Protein AF-A0A6P4ZSG0-F1 (afdb_monomer_lite)

Foldseek 3Di:
DFLVVLQVVQVVVVFFFAFQFADDDPLDDVQRDDPRGDHDDDPDPDGGPLVVVCCQQPPPDPDSLCRPVQALEFGRTPPDPPDRFTWGRHNVVNDGGDGCPPHPPHHHHTHHPQAAPQPWDWDDDRVDIATDEDPQFDDRRSPDGND

Structure (mmCIF, N/CA/C/O backbone):
data_AF-A0A6P4ZSG0-F1
#
_entry.id   AF-A0A6P4ZSG0-F1
#
loop_
_atom_site.group_PDB
_atom_site.id
_atom_site.type_symbol
_atom_site.label_atom_id
_atom_site.label_alt_id
_atom_site.label_comp_id
_atom_site.label_asym_id
_atom_site.label_entity_id
_atom_site.label_seq_id
_atom_site.pdbx_PDB_ins_code
_atom_site.Cartn_x
_atom_site.Cartn_y
_atom_site.Cartn_z
_atom_site.occupancy
_atom_site.B_iso_or_equiv
_atom_site.auth_seq_id
_atom_site.auth_comp_id
_atom_site.auth_asym_id
_atom_site.auth_atom_id
_atom_site.pdbx_PDB_model_num
ATOM 1 N N . MET A 1 1 ? 1.092 -3.657 -14.440 1.00 85.44 1 MET A N 1
ATOM 2 C CA . MET A 1 1 ? 0.471 -2.733 -13.475 1.00 85.44 1 MET A CA 1
ATOM 3 C C . MET A 1 1 ? 0.922 -1.291 -13.695 1.00 85.44 1 MET A C 1
ATOM 5 O O . MET A 1 1 ? 2.118 -1.019 -13.693 1.00 85.44 1 MET A O 1
ATOM 9 N N . THR A 1 2 ? -0.027 -0.379 -13.904 1.00 88.81 2 THR A N 1
ATOM 10 C CA . THR A 1 2 ? 0.215 1.073 -13.999 1.00 88.81 2 THR A CA 1
ATOM 11 C C . THR A 1 2 ? -0.392 1.793 -12.790 1.00 88.81 2 THR A C 1
ATOM 13 O O . THR A 1 2 ? -1.230 1.192 -12.113 1.00 88.81 2 THR A O 1
ATOM 16 N N . ASN A 1 3 ? -0.015 3.043 -12.494 1.00 87.25 3 ASN A N 1
ATOM 17 C CA . ASN A 1 3 ? -0.641 3.791 -11.391 1.00 87.25 3 ASN A CA 1
ATOM 18 C C . ASN A 1 3 ? -2.146 3.939 -11.621 1.00 87.25 3 ASN A C 1
ATOM 20 O O . ASN A 1 3 ? -2.934 3.737 -10.696 1.00 87.25 3 ASN A O 1
ATOM 24 N N . SER A 1 4 ? -2.547 4.192 -12.870 1.00 89.44 4 SER A N 1
ATOM 25 C CA . SER A 1 4 ? -3.959 4.211 -13.263 1.00 89.44 4 SER A CA 1
ATOM 26 C C . SER A 1 4 ? -4.672 2.894 -12.930 1.00 89.44 4 SER A C 1
ATOM 28 O O . SER A 1 4 ? -5.782 2.914 -12.401 1.00 89.44 4 SER A O 1
ATOM 30 N N . ASN A 1 5 ? -4.022 1.748 -13.165 1.00 90.25 5 ASN A N 1
ATOM 31 C CA . ASN A 1 5 ? -4.602 0.442 -12.846 1.00 90.25 5 ASN A CA 1
ATOM 32 C C . ASN A 1 5 ? -4.682 0.181 -11.336 1.00 90.25 5 ASN A C 1
ATOM 34 O O . ASN A 1 5 ? -5.692 -0.359 -10.889 1.00 90.25 5 ASN A O 1
ATOM 38 N N . VAL A 1 6 ? -3.666 0.564 -10.547 1.00 91.19 6 VAL A N 1
ATOM 39 C CA . VAL A 1 6 ? -3.718 0.444 -9.075 1.00 91.19 6 VAL A CA 1
ATOM 40 C C . VAL A 1 6 ? -4.887 1.258 -8.534 1.00 91.19 6 VAL A C 1
ATOM 42 O O . VAL A 1 6 ? -5.748 0.718 -7.841 1.00 91.19 6 VAL A O 1
ATOM 45 N N . ARG A 1 7 ? -4.969 2.533 -8.931 1.00 90.12 7 ARG A N 1
ATOM 46 C CA . ARG A 1 7 ? -6.037 3.443 -8.513 1.00 90.12 7 ARG A CA 1
ATOM 47 C C . ARG A 1 7 ? -7.419 2.894 -8.863 1.00 90.12 7 ARG A C 1
ATOM 49 O O . ARG A 1 7 ? -8.251 2.743 -7.974 1.00 90.12 7 ARG A O 1
ATOM 56 N N . ALA A 1 8 ? -7.639 2.540 -10.129 1.00 91.31 8 ALA A N 1
ATOM 57 C CA . ALA A 1 8 ? -8.926 2.026 -10.587 1.00 91.31 8 ALA A CA 1
ATOM 58 C C . ALA A 1 8 ? -9.326 0.724 -9.873 1.00 91.31 8 ALA A C 1
ATOM 60 O O . ALA A 1 8 ? -10.507 0.505 -9.609 1.00 91.31 8 ALA A O 1
ATOM 61 N N . THR A 1 9 ? -8.355 -0.134 -9.544 1.00 92.62 9 THR A N 1
ATOM 62 C CA . THR A 1 9 ? -8.610 -1.384 -8.815 1.00 92.62 9 THR A CA 1
ATOM 63 C C . THR A 1 9 ? -9.090 -1.102 -7.394 1.00 92.62 9 THR A C 1
ATOM 65 O O . THR A 1 9 ? -10.127 -1.629 -6.996 1.00 92.62 9 THR A O 1
ATOM 68 N N . CYS A 1 10 ? -8.389 -0.242 -6.652 1.00 92.69 10 CYS A N 1
ATOM 69 C CA . CYS A 1 10 ? -8.755 0.074 -5.273 1.00 92.69 10 CYS A CA 1
ATOM 70 C C . CYS A 1 10 ? -10.079 0.842 -5.187 1.00 92.69 10 CYS A C 1
ATOM 72 O O . CYS A 1 10 ? -10.964 0.455 -4.426 1.00 92.69 10 CYS A O 1
ATOM 74 N N . GLU A 1 11 ? -10.270 1.860 -6.032 1.00 90.56 11 GLU A N 1
ATOM 75 C CA . GLU A 1 11 ? -11.501 2.659 -6.046 1.00 90.56 11 GLU A CA 1
ATOM 76 C C . GLU A 1 11 ? -12.731 1.805 -6.391 1.00 90.56 11 GLU A C 1
ATOM 78 O O . GLU A 1 11 ? -13.791 1.969 -5.787 1.00 90.56 11 GLU A O 1
ATOM 83 N N . LYS A 1 12 ? -12.595 0.833 -7.305 1.00 91.25 12 LYS A N 1
ATOM 84 C CA . LYS A 1 12 ? -13.678 -0.106 -7.644 1.00 91.25 12 LYS A CA 1
ATOM 85 C C . LYS A 1 12 ? -14.104 -0.977 -6.457 1.00 91.25 12 LYS A C 1
ATOM 87 O O . LYS A 1 12 ? -15.255 -1.405 -6.407 1.00 91.25 12 LYS A O 1
ATOM 92 N N . LEU A 1 13 ? -13.198 -1.232 -5.515 1.00 88.75 13 LEU A N 1
ATOM 93 C CA . LEU A 1 13 ? -13.475 -1.955 -4.271 1.00 88.75 13 LEU A CA 1
ATOM 94 C C . LEU A 1 13 ? -13.975 -1.031 -3.147 1.00 88.75 13 LEU A C 1
ATOM 96 O O . LEU A 1 13 ? -14.203 -1.498 -2.035 1.00 88.75 13 LEU A O 1
ATOM 100 N N . GLY A 1 14 ? -14.139 0.272 -3.408 1.00 87.25 14 GLY A N 1
ATOM 101 C CA . GLY A 1 14 ? -14.449 1.262 -2.375 1.00 87.25 14 GLY A CA 1
ATOM 102 C C . GLY A 1 14 ? -13.297 1.481 -1.390 1.00 87.25 14 GLY A C 1
ATOM 103 O O . GLY A 1 14 ? -13.523 1.928 -0.268 1.00 87.25 14 GLY A O 1
ATOM 104 N N . MET A 1 15 ? -12.073 1.135 -1.791 1.00 90.00 15 MET A N 1
ATOM 105 C CA . MET A 1 15 ? -10.853 1.272 -1.002 1.00 90.00 15 MET A CA 1
ATOM 106 C C . MET A 1 15 ? -10.027 2.459 -1.504 1.00 90.00 15 MET A C 1
ATOM 108 O O . MET A 1 15 ? -10.101 2.846 -2.671 1.00 90.00 15 MET A O 1
ATOM 112 N N . GLY A 1 16 ? -9.206 3.024 -0.624 1.00 89.56 16 GLY A N 1
ATOM 113 C CA . GLY A 1 16 ? -8.160 3.958 -1.021 1.00 89.56 16 GLY A CA 1
ATOM 114 C C . GLY A 1 16 ? -6.903 3.218 -1.477 1.00 89.56 16 GLY A C 1
ATOM 115 O O . GLY A 1 16 ? -6.823 1.991 -1.443 1.00 89.56 16 GLY A O 1
ATOM 116 N N . TYR A 1 17 ? -5.889 3.970 -1.881 1.00 88.81 17 TYR A N 1
ATOM 117 C CA . TYR A 1 17 ? -4.544 3.455 -2.132 1.00 88.81 17 TYR A CA 1
ATOM 118 C C . TYR A 1 17 ? -3.599 4.060 -1.091 1.00 88.81 17 TYR A C 1
ATOM 120 O O . TYR A 1 17 ? -3.672 5.269 -0.857 1.00 88.81 17 TYR A O 1
ATOM 128 N N . PRO A 1 18 ? -2.741 3.265 -0.432 1.00 88.81 18 PRO A N 1
ATOM 129 C CA . PRO A 1 18 ? -1.844 3.797 0.577 1.00 88.81 18 PRO A CA 1
ATOM 130 C C . PRO A 1 18 ? -0.772 4.672 -0.065 1.00 88.81 18 PRO A C 1
ATOM 132 O O . PRO A 1 18 ? -0.405 4.506 -1.231 1.00 88.81 18 PRO A O 1
ATOM 135 N N . CYS A 1 19 ? -0.248 5.603 0.718 1.00 86.25 19 CYS A N 1
ATOM 136 C CA . CYS A 1 19 ? 0.931 6.368 0.339 1.00 86.25 19 CYS A CA 1
ATOM 137 C C . CYS A 1 19 ? 2.165 5.458 0.223 1.00 86.25 19 CYS A C 1
ATOM 139 O O . CYS A 1 19 ? 2.182 4.386 0.818 1.00 86.25 19 CYS A O 1
ATOM 141 N N . LEU A 1 20 ? 3.219 5.864 -0.505 1.00 84.81 20 LEU A N 1
ATOM 142 C CA . LEU A 1 20 ? 4.519 5.162 -0.444 1.00 84.81 20 LEU A CA 1
ATOM 143 C C . LEU A 1 20 ? 5.160 5.309 0.938 1.00 84.81 20 LEU A C 1
ATOM 145 O O . LEU A 1 20 ? 5.815 4.387 1.426 1.00 84.81 20 LEU A O 1
ATOM 149 N N . HIS A 1 21 ? 4.998 6.495 1.517 1.00 84.69 21 HIS A N 1
ATOM 150 C CA . HIS A 1 21 ? 5.525 6.848 2.820 1.00 84.69 21 HIS A CA 1
ATOM 151 C C . HIS A 1 21 ? 4.387 7.062 3.804 1.00 84.69 21 HIS A C 1
ATOM 153 O O . HIS A 1 21 ? 3.331 7.575 3.430 1.00 84.69 21 HIS A O 1
ATOM 159 N N . ARG A 1 22 ? 4.626 6.711 5.065 1.00 80.31 22 ARG A N 1
ATOM 160 C CA . ARG A 1 22 ? 3.723 7.068 6.162 1.00 80.31 22 ARG A CA 1
ATOM 161 C C . ARG A 1 22 ? 3.549 8.586 6.279 1.00 80.31 22 ARG A C 1
ATOM 163 O O . ARG A 1 22 ? 4.462 9.346 5.949 1.00 80.31 22 ARG A O 1
ATOM 170 N N . GLY A 1 23 ? 2.392 9.009 6.782 1.00 69.62 23 GLY A N 1
ATOM 171 C CA . GLY A 1 23 ? 2.143 10.412 7.115 1.00 69.62 23 GLY A CA 1
ATOM 172 C C . GLY A 1 23 ? 2.820 10.798 8.433 1.00 69.62 23 GLY A C 1
ATOM 173 O O . GLY A 1 23 ? 2.909 9.978 9.348 1.00 69.62 23 GLY A O 1
ATOM 174 N N . GLY A 1 24 ? 3.290 12.045 8.533 1.00 69.06 24 GLY A N 1
ATOM 175 C CA . GLY A 1 24 ? 3.795 12.640 9.780 1.00 69.06 24 GLY A CA 1
ATOM 176 C C . GLY A 1 24 ? 5.267 12.372 10.166 1.00 69.06 24 GLY A C 1
ATOM 177 O O . GLY A 1 24 ? 6.082 11.851 9.404 1.00 69.06 24 GLY A O 1
ATOM 178 N N . ASP A 1 25 ? 5.594 12.851 11.372 1.00 60.78 25 ASP A N 1
ATOM 179 C CA . ASP A 1 25 ? 6.659 12.497 12.337 1.00 60.78 25 ASP A CA 1
ATOM 180 C C . ASP A 1 25 ? 8.098 12.235 11.838 1.00 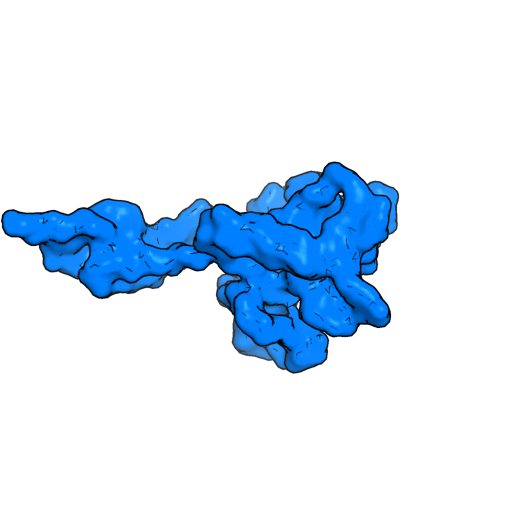60.78 25 ASP A C 1
ATOM 182 O O . ASP A 1 25 ? 8.878 11.561 12.506 1.00 60.78 25 ASP A O 1
ATOM 186 N N . GLY A 1 26 ? 8.500 12.800 10.695 1.00 63.44 26 GLY A N 1
ATOM 187 C CA . GLY A 1 26 ? 9.896 12.774 10.221 1.00 63.44 26 GLY A CA 1
ATOM 188 C C . GLY A 1 26 ? 10.178 11.842 9.039 1.00 63.44 26 GLY A C 1
ATOM 189 O O . GLY A 1 26 ? 11.297 11.833 8.532 1.00 63.44 26 GLY A O 1
ATOM 190 N N . CYS A 1 27 ? 9.163 11.129 8.546 1.00 74.81 27 CYS A N 1
ATOM 191 C CA . CYS A 1 27 ? 9.225 10.354 7.300 1.00 74.81 27 CYS A CA 1
ATOM 192 C C . CYS A 1 27 ? 8.673 11.113 6.082 1.00 74.81 27 CYS A C 1
ATOM 194 O O . CYS A 1 27 ? 8.858 10.674 4.944 1.00 74.81 27 CYS A O 1
ATOM 196 N N . SER A 1 28 ? 8.014 12.254 6.317 1.00 63.81 28 SER A N 1
ATOM 197 C CA . SER A 1 28 ? 7.421 13.125 5.301 1.00 63.81 28 SER A CA 1
ATOM 198 C C . SER A 1 28 ? 8.475 13.763 4.388 1.00 63.81 28 SER A C 1
ATOM 200 O O . SER A 1 28 ? 8.815 14.938 4.522 1.00 63.81 28 SER A O 1
ATOM 202 N N . ASN A 1 29 ? 8.988 13.006 3.422 1.00 65.06 29 ASN A N 1
ATOM 203 C CA . ASN A 1 29 ? 9.676 13.572 2.272 1.00 65.06 29 ASN A CA 1
ATOM 204 C C . ASN A 1 29 ? 8.628 13.971 1.222 1.00 65.06 29 ASN A C 1
ATOM 206 O O . ASN A 1 29 ? 7.985 13.112 0.616 1.00 65.06 29 ASN A O 1
ATOM 210 N N . SER A 1 30 ? 8.470 15.276 0.988 1.00 61.00 30 SER A N 1
ATOM 211 C CA . SER A 1 30 ? 7.488 15.823 0.042 1.00 61.00 30 SER A CA 1
ATOM 212 C C . SER A 1 30 ? 7.658 15.311 -1.393 1.00 61.00 30 SER A C 1
ATOM 214 O O . SER A 1 30 ? 6.683 15.291 -2.136 1.00 61.00 30 SER A O 1
ATOM 216 N N . TYR A 1 31 ? 8.852 14.841 -1.777 1.00 64.00 31 TYR A N 1
ATOM 217 C CA . TYR A 1 31 ? 9.096 14.237 -3.093 1.00 64.00 31 TYR A CA 1
ATOM 218 C C . TYR A 1 31 ? 8.376 12.900 -3.303 1.00 64.00 31 TYR A C 1
ATOM 220 O O . TYR A 1 31 ? 8.107 12.526 -4.443 1.00 64.00 31 TYR A O 1
ATOM 228 N N . PHE A 1 32 ? 8.081 12.178 -2.222 1.00 66.00 32 PHE A N 1
ATOM 229 C CA . PHE A 1 32 ? 7.406 10.879 -2.266 1.00 66.00 32 PHE A CA 1
ATOM 230 C C . PHE A 1 32 ? 5.981 10.938 -1.708 1.00 66.00 32 PHE A C 1
ATOM 232 O O . PHE A 1 32 ? 5.283 9.920 -1.671 1.00 66.00 32 PHE A O 1
ATOM 239 N N . HIS A 1 33 ? 5.542 12.129 -1.290 1.00 71.38 33 HIS A N 1
ATOM 240 C CA . HIS A 1 33 ? 4.156 12.377 -0.931 1.00 71.38 33 HIS A CA 1
ATOM 241 C C . HIS A 1 33 ? 3.310 12.398 -2.199 1.00 71.38 33 HIS A C 1
ATOM 243 O O . HIS A 1 33 ? 3.585 13.128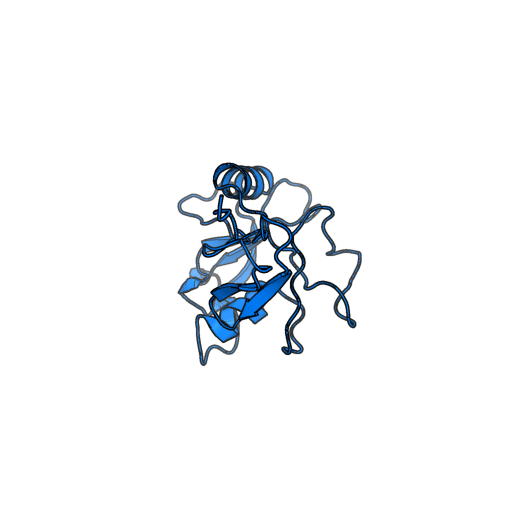 -3.150 1.00 71.38 33 HIS A O 1
ATOM 249 N N . THR A 1 34 ? 2.285 11.557 -2.219 1.00 70.62 34 THR A N 1
ATOM 250 C CA . THR A 1 34 ? 1.306 11.529 -3.295 1.00 70.62 34 THR A CA 1
ATOM 251 C C . THR A 1 34 ? 0.019 12.174 -2.785 1.00 70.62 34 THR A C 1
ATOM 253 O O . THR A 1 34 ? -0.594 11.653 -1.861 1.00 70.62 34 THR A O 1
ATOM 256 N N . PRO A 1 35 ? -0.470 13.264 -3.384 1.00 73.69 35 PRO A N 1
ATOM 257 C CA . PRO A 1 35 ? -1.774 13.801 -3.022 1.00 73.69 35 PRO A CA 1
ATOM 258 C C . PRO A 1 35 ? -2.900 12.765 -3.197 1.00 73.69 35 PRO A C 1
ATOM 260 O O . PRO A 1 35 ? -3.000 12.096 -4.227 1.00 73.69 35 PRO A O 1
ATOM 263 N N . GLY A 1 36 ? -3.769 12.649 -2.191 1.00 78.31 36 GLY A N 1
ATOM 264 C CA . GLY A 1 36 ? -4.952 11.782 -2.236 1.00 78.31 36 GLY A CA 1
ATOM 265 C C . GLY A 1 36 ? -4.705 10.303 -1.924 1.00 78.31 36 GLY A C 1
ATOM 266 O O . GLY A 1 36 ? -5.631 9.510 -2.065 1.00 78.31 36 GLY A O 1
ATOM 267 N N . CYS A 1 37 ? -3.496 9.919 -1.506 1.00 84.56 37 CYS A N 1
ATOM 268 C CA . CYS A 1 37 ? -3.267 8.597 -0.926 1.00 84.56 37 CYS A CA 1
ATOM 269 C C . CYS A 1 37 ? -3.707 8.536 0.545 1.00 84.56 37 CYS A C 1
ATOM 271 O O . CYS A 1 37 ? -3.832 9.556 1.222 1.00 84.56 37 CYS A O 1
ATOM 273 N N . VAL A 1 38 ? -3.947 7.320 1.031 1.00 86.25 38 VAL A N 1
ATOM 274 C CA . VAL A 1 38 ? -4.271 7.043 2.432 1.00 86.25 38 VAL A CA 1
ATOM 275 C C . VAL A 1 38 ? -2.974 6.991 3.228 1.00 86.25 38 VAL A C 1
ATOM 277 O O . VAL A 1 38 ? -2.146 6.093 3.043 1.00 86.25 38 VAL A O 1
ATOM 280 N N . GLU A 1 39 ? -2.790 7.979 4.095 1.00 81.12 39 GLU A N 1
ATOM 281 C CA . GLU A 1 39 ? -1.700 7.998 5.062 1.00 81.12 39 GLU A CA 1
ATOM 282 C C . GLU A 1 39 ? -1.989 7.008 6.193 1.00 81.12 39 GLU A C 1
ATOM 284 O O . GLU A 1 39 ? -3.138 6.775 6.567 1.00 81.12 39 GLU A O 1
ATOM 289 N N . PHE A 1 40 ? -0.931 6.430 6.746 1.00 77.69 40 PHE A N 1
ATOM 290 C CA . PHE A 1 40 ? -1.001 5.542 7.899 1.00 77.69 40 PHE A CA 1
ATOM 291 C C . PHE A 1 40 ? -0.006 6.014 8.953 1.00 77.69 40 PHE A C 1
ATOM 293 O O . PHE A 1 40 ? 1.010 6.641 8.633 1.00 77.69 40 PHE A O 1
ATOM 300 N N . ASN A 1 41 ? -0.309 5.702 10.210 1.00 75.06 41 ASN A N 1
ATOM 301 C CA . ASN A 1 41 ? 0.568 5.937 11.345 1.00 75.06 41 ASN A CA 1
ATOM 302 C C . ASN A 1 41 ? 1.032 4.582 11.895 1.00 75.06 41 ASN A C 1
ATOM 304 O O . ASN A 1 41 ? 0.284 3.612 11.875 1.00 75.06 41 ASN A O 1
ATOM 308 N N . THR A 1 42 ? 2.275 4.493 12.355 1.00 75.06 42 THR A N 1
ATOM 309 C CA . THR A 1 42 ? 2.835 3.262 12.921 1.00 75.06 42 THR A CA 1
ATOM 310 C C . THR A 1 42 ? 3.835 3.591 14.023 1.00 75.06 42 THR A C 1
ATOM 312 O O . THR A 1 42 ? 4.475 4.644 14.022 1.00 75.06 42 THR A O 1
ATOM 315 N N . THR A 1 43 ? 3.997 2.683 14.979 1.00 75.06 43 THR A N 1
ATOM 316 C CA . THR A 1 43 ? 5.064 2.767 15.983 1.00 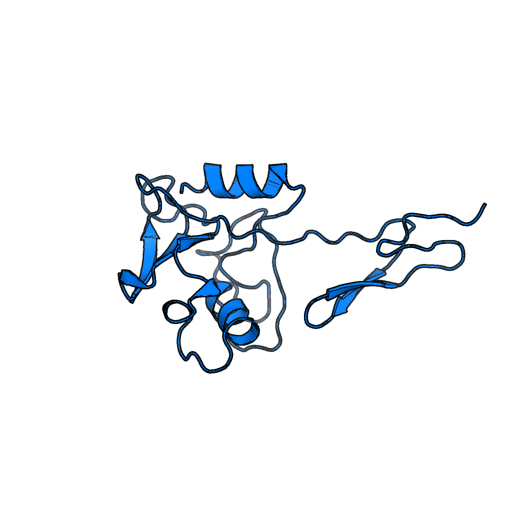75.06 43 THR A CA 1
ATOM 317 C C . THR A 1 43 ? 6.428 2.364 15.416 1.00 75.06 43 THR A C 1
ATOM 319 O O . THR A 1 43 ? 7.445 2.644 16.049 1.00 75.06 43 THR A O 1
ATOM 322 N N . SER A 1 44 ? 6.473 1.748 14.224 1.00 76.88 44 SER A N 1
ATOM 323 C CA . SER A 1 44 ? 7.727 1.432 13.534 1.00 76.88 44 SER A CA 1
ATOM 324 C C . SER A 1 44 ? 8.492 2.703 13.150 1.00 76.88 44 SER A C 1
ATOM 326 O O . SER A 1 44 ? 7.899 3.713 12.772 1.00 76.88 44 SER A O 1
ATOM 328 N N . ALA A 1 45 ? 9.823 2.641 13.196 1.00 79.56 45 ALA A N 1
ATOM 329 C CA . ALA A 1 45 ? 10.695 3.687 12.661 1.00 79.56 45 ALA A CA 1
ATOM 330 C C . ALA A 1 45 ? 10.783 3.663 11.119 1.00 79.56 45 ALA A C 1
ATOM 332 O O . ALA A 1 45 ? 11.365 4.570 10.524 1.00 79.56 45 ALA A O 1
ATOM 333 N N . ASP A 1 46 ? 10.220 2.642 10.463 1.00 83.75 46 ASP A N 1
ATOM 334 C CA . ASP A 1 46 ? 10.219 2.523 9.008 1.00 83.75 46 ASP A CA 1
ATOM 335 C C . ASP A 1 46 ? 9.293 3.547 8.347 1.00 83.75 46 ASP A C 1
ATOM 337 O O . ASP A 1 46 ? 8.126 3.712 8.708 1.00 83.75 46 ASP A O 1
ATOM 341 N N . CYS A 1 47 ? 9.811 4.196 7.305 1.00 83.88 47 CYS A N 1
ATOM 342 C CA . CYS A 1 47 ? 9.051 5.183 6.546 1.00 83.88 47 CYS A CA 1
ATOM 343 C C . CYS A 1 47 ? 8.250 4.586 5.385 1.00 83.88 47 CYS A C 1
ATOM 345 O O . CYS A 1 47 ? 7.276 5.201 4.959 1.00 83.88 47 CYS A O 1
ATOM 347 N N . TYR A 1 48 ? 8.656 3.426 4.862 1.00 85.88 48 TYR A N 1
ATOM 348 C CA . TYR A 1 48 ? 8.084 2.836 3.652 1.00 85.88 48 TYR A CA 1
ATOM 349 C C . TYR A 1 48 ? 6.943 1.878 3.973 1.00 85.88 48 TYR A C 1
ATOM 351 O O . TYR A 1 48 ? 7.106 0.948 4.763 1.00 85.88 48 TYR A O 1
ATOM 359 N N . THR A 1 49 ? 5.827 2.038 3.267 1.00 87.69 49 THR A N 1
ATOM 360 C CA . THR A 1 49 ? 4.620 1.210 3.412 1.00 87.69 49 THR A CA 1
ATOM 361 C C . THR A 1 49 ? 4.910 -0.275 3.307 1.00 87.69 49 THR A C 1
ATOM 363 O O . THR A 1 49 ? 4.467 -1.049 4.147 1.00 87.69 49 THR A O 1
ATOM 366 N N . PHE A 1 50 ? 5.704 -0.684 2.319 1.00 89.00 50 PHE A N 1
ATOM 367 C CA . PHE A 1 50 ? 6.034 -2.094 2.154 1.00 89.00 50 PHE A CA 1
ATOM 368 C C . PHE A 1 50 ? 6.869 -2.666 3.297 1.00 89.00 50 PHE A C 1
ATOM 370 O O . PHE A 1 50 ? 6.646 -3.811 3.664 1.00 89.00 50 PHE A O 1
ATOM 377 N N . SER A 1 51 ? 7.791 -1.894 3.877 1.00 88.25 51 SER A N 1
ATOM 378 C CA . SER A 1 51 ? 8.564 -2.348 5.040 1.00 88.25 51 SER A CA 1
ATOM 379 C C . SER A 1 51 ? 7.663 -2.547 6.251 1.00 88.25 51 SER A C 1
ATOM 381 O O . SER A 1 51 ? 7.731 -3.579 6.908 1.00 88.25 51 SER A O 1
ATOM 383 N N . VAL A 1 52 ? 6.765 -1.592 6.495 1.00 87.62 52 VAL A N 1
ATOM 384 C CA . VAL A 1 52 ? 5.814 -1.670 7.608 1.00 87.62 52 VAL A CA 1
ATOM 385 C C . VAL A 1 52 ? 4.888 -2.872 7.440 1.00 87.62 52 VAL A C 1
ATOM 387 O O . VAL A 1 52 ? 4.743 -3.650 8.373 1.00 87.62 52 VAL A O 1
ATOM 390 N N . ILE A 1 53 ? 4.327 -3.082 6.245 1.00 88.75 53 ILE A N 1
ATOM 391 C CA . ILE A 1 53 ? 3.462 -4.239 5.987 1.00 88.75 53 ILE A CA 1
ATOM 392 C C . ILE A 1 53 ? 4.248 -5.548 6.107 1.00 88.75 53 ILE A C 1
ATOM 394 O O . ILE A 1 53 ? 3.752 -6.481 6.730 1.00 88.75 53 ILE A O 1
A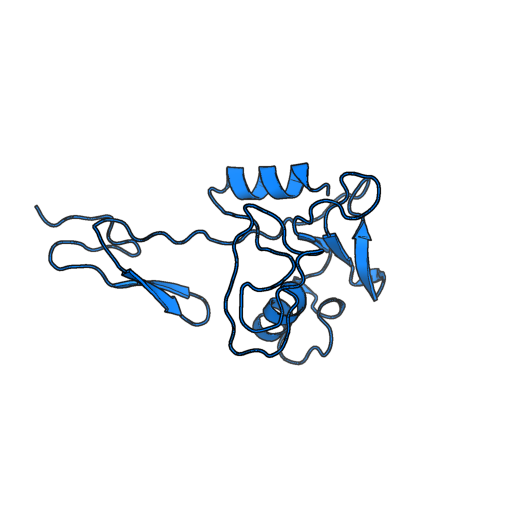TOM 398 N N . ALA A 1 54 ? 5.462 -5.628 5.552 1.00 90.38 54 ALA A N 1
ATOM 399 C CA . ALA A 1 54 ? 6.282 -6.838 5.609 1.00 90.38 54 ALA A CA 1
ATOM 400 C C . ALA A 1 54 ? 6.558 -7.289 7.048 1.00 90.38 54 ALA A C 1
ATOM 402 O O . ALA A 1 54 ? 6.465 -8.481 7.324 1.00 90.38 54 ALA A O 1
ATOM 403 N N . ASN A 1 55 ? 6.827 -6.351 7.962 1.00 87.19 55 ASN A N 1
ATOM 404 C CA . ASN A 1 55 ? 7.052 -6.661 9.376 1.00 87.19 55 ASN A CA 1
ATOM 405 C C . ASN A 1 55 ? 5.834 -7.335 10.031 1.00 87.19 55 ASN A C 1
ATOM 407 O O . ASN A 1 55 ? 6.002 -8.205 10.883 1.00 87.19 55 ASN A O 1
ATOM 411 N N . GLU A 1 56 ? 4.624 -6.961 9.615 1.00 85.94 56 GLU A N 1
ATOM 412 C CA . GLU A 1 56 ? 3.379 -7.507 10.161 1.00 85.94 56 GLU A CA 1
ATOM 413 C C . GLU A 1 56 ? 2.990 -8.838 9.501 1.00 85.94 56 GLU A C 1
ATOM 415 O O . GLU A 1 56 ? 2.583 -9.782 10.178 1.00 85.94 56 GLU A O 1
ATOM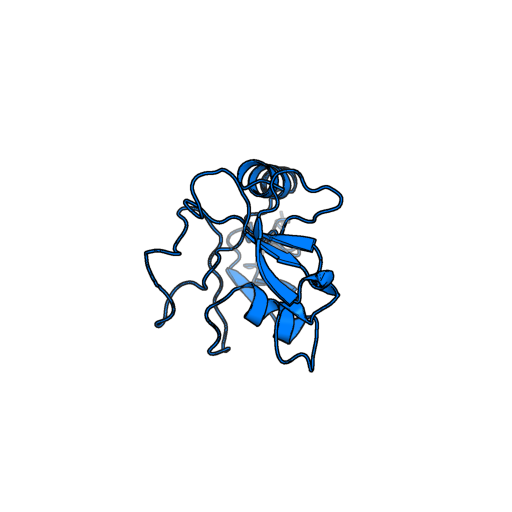 420 N N . VAL A 1 57 ? 3.109 -8.937 8.172 1.00 90.00 57 VAL A N 1
ATOM 421 C CA . VAL A 1 57 ? 2.594 -10.094 7.413 1.00 90.00 57 VAL A CA 1
ATOM 422 C C . VAL A 1 57 ? 3.632 -11.196 7.187 1.00 90.00 57 VAL A C 1
ATOM 424 O O . VAL A 1 57 ? 3.266 -12.330 6.885 1.00 90.00 57 VAL A O 1
ATOM 427 N N . CYS A 1 58 ? 4.918 -10.882 7.338 1.00 91.69 58 CYS A N 1
ATOM 428 C CA . CYS A 1 58 ? 6.041 -11.794 7.139 1.00 91.69 58 CYS A CA 1
ATOM 429 C C . CYS A 1 58 ? 7.027 -11.705 8.320 1.00 91.69 58 CYS A C 1
ATOM 431 O O . CYS A 1 58 ? 8.152 -11.234 8.154 1.00 91.69 58 CYS A O 1
ATOM 433 N N . PRO A 1 59 ? 6.649 -12.159 9.528 1.00 87.06 59 PRO A N 1
ATOM 434 C CA . PRO A 1 59 ? 7.524 -12.061 10.691 1.00 87.06 59 PRO A CA 1
ATOM 435 C C . PRO A 1 59 ? 8.850 -12.799 10.452 1.00 87.06 59 PRO A C 1
ATOM 437 O O . PRO A 1 59 ? 8.866 -13.973 10.079 1.00 87.06 59 PRO A O 1
ATOM 440 N N . GLY A 1 60 ? 9.964 -12.106 10.697 1.00 85.06 60 GLY A N 1
ATOM 441 C CA . GLY A 1 60 ? 11.317 -12.652 10.550 1.00 85.06 60 GLY A CA 1
ATOM 442 C C . GLY A 1 60 ? 11.995 -12.387 9.203 1.00 85.06 60 GLY A C 1
ATOM 443 O O . GLY A 1 60 ? 13.109 -12.869 9.009 1.00 85.06 60 GLY A O 1
ATOM 444 N N . VAL A 1 61 ? 11.373 -11.633 8.288 1.00 87.00 61 VAL A N 1
ATOM 445 C CA . VAL A 1 61 ? 12.068 -11.122 7.094 1.00 87.00 61 VAL A CA 1
ATOM 446 C C . VAL A 1 61 ? 12.784 -9.806 7.405 1.00 87.00 61 VAL A C 1
ATOM 448 O O . VAL A 1 61 ? 12.223 -8.925 8.051 1.00 87.00 61 VAL A O 1
ATOM 451 N N . ASP A 1 62 ? 14.013 -9.651 6.911 1.00 84.12 62 ASP A N 1
ATOM 452 C CA . ASP A 1 62 ? 14.806 -8.424 7.101 1.00 84.12 62 ASP A CA 1
ATOM 453 C C . ASP A 1 62 ? 14.455 -7.326 6.082 1.00 84.12 62 ASP A C 1
ATOM 455 O O . ASP A 1 62 ? 14.752 -6.139 6.285 1.00 84.12 62 ASP A O 1
ATOM 459 N N . LYS A 1 63 ? 13.885 -7.719 4.934 1.00 86.56 63 LYS A N 1
ATOM 460 C CA . LYS A 1 63 ? 13.550 -6.836 3.813 1.00 86.56 63 LYS A CA 1
ATOM 461 C C . LYS A 1 63 ? 12.181 -7.175 3.248 1.00 86.56 63 LYS A C 1
ATOM 463 O O . LYS A 1 63 ? 11.808 -8.332 3.106 1.00 86.56 63 LYS A O 1
ATOM 468 N N . ALA A 1 64 ? 11.450 -6.137 2.851 1.00 86.50 64 ALA A N 1
ATOM 469 C CA . ALA A 1 64 ? 10.101 -6.299 2.319 1.00 86.50 64 ALA A CA 1
ATOM 470 C C . ALA A 1 64 ? 10.043 -7.120 1.023 1.00 86.50 64 ALA A C 1
ATOM 472 O O . ALA A 1 64 ? 9.070 -7.832 0.812 1.00 86.50 64 ALA A O 1
ATOM 473 N N . TYR A 1 65 ? 11.075 -7.058 0.174 1.00 86.31 65 TYR A N 1
ATOM 474 C CA . TYR A 1 65 ? 11.127 -7.881 -1.037 1.00 86.31 65 TYR A CA 1
ATOM 475 C C . TYR A 1 65 ? 11.350 -9.369 -0.751 1.00 86.31 65 TYR A C 1
ATOM 477 O O . TYR A 1 65 ? 11.138 -10.154 -1.659 1.00 86.31 65 TYR A O 1
ATOM 485 N N . ASP A 1 66 ? 11.750 -9.759 0.467 1.00 89.19 66 ASP A N 1
ATOM 486 C CA . ASP A 1 66 ? 11.871 -11.167 0.873 1.00 89.19 66 ASP A CA 1
ATOM 487 C C . ASP A 1 66 ? 10.533 -11.732 1.375 1.00 89.19 66 ASP A C 1
ATOM 489 O O . ASP A 1 66 ? 10.423 -12.927 1.644 1.00 89.19 66 ASP A O 1
ATOM 493 N N . CYS A 1 67 ? 9.507 -10.887 1.521 1.00 91.00 67 CYS A N 1
ATOM 494 C CA . CYS A 1 67 ? 8.183 -11.280 1.983 1.00 91.00 67 CYS A CA 1
ATOM 495 C C . CYS A 1 67 ? 7.367 -11.885 0.830 1.00 91.00 67 CYS A C 1
ATOM 497 O O . CYS A 1 67 ? 6.933 -11.142 -0.054 1.00 91.00 67 CYS A O 1
ATOM 499 N N . PRO A 1 68 ? 7.057 -13.199 0.843 1.00 90.19 68 PRO A N 1
ATOM 500 C CA . PRO A 1 68 ? 6.327 -13.834 -0.257 1.00 90.19 68 PRO A CA 1
ATOM 501 C C . PRO A 1 68 ? 4.908 -13.286 -0.436 1.00 90.19 68 PRO A C 1
ATOM 503 O O . PRO A 1 68 ? 4.366 -13.316 -1.534 1.00 90.19 68 PRO A O 1
ATOM 506 N N . ALA A 1 69 ? 4.303 -12.758 0.634 1.00 90.00 69 ALA A N 1
ATOM 507 C CA . ALA A 1 69 ? 2.982 -12.134 0.579 1.00 90.00 69 ALA A CA 1
ATOM 508 C C . ALA A 1 69 ? 2.973 -10.790 -0.173 1.00 90.00 69 ALA A C 1
ATOM 510 O O . ALA A 1 69 ? 1.903 -10.291 -0.514 1.00 90.00 69 ALA A O 1
ATOM 511 N N . LEU A 1 70 ? 4.149 -10.200 -0.410 1.00 90.31 70 LEU A N 1
ATOM 512 C CA . LEU A 1 70 ? 4.313 -8.943 -1.135 1.00 90.31 70 LEU A CA 1
ATOM 513 C C . LEU A 1 70 ? 4.901 -9.132 -2.538 1.00 90.31 70 LEU A C 1
ATOM 515 O O . LEU A 1 70 ? 5.136 -8.136 -3.225 1.00 90.31 70 LEU A O 1
ATOM 519 N N . ASP A 1 71 ? 5.117 -10.375 -2.977 1.00 89.44 71 ASP A N 1
ATOM 520 C CA . ASP A 1 71 ? 5.589 -10.644 -4.333 1.00 89.44 71 ASP A CA 1
ATOM 521 C C . ASP A 1 71 ? 4.547 -10.200 -5.366 1.00 89.44 71 ASP A C 1
ATOM 523 O O . ASP A 1 71 ? 3.343 -10.419 -5.205 1.00 89.44 71 ASP A O 1
ATOM 527 N N . ASP A 1 72 ? 5.016 -9.533 -6.416 1.00 89.50 72 ASP A N 1
ATOM 528 C CA . ASP A 1 72 ? 4.189 -8.947 -7.469 1.00 89.50 72 ASP A CA 1
ATOM 529 C C . ASP A 1 72 ? 3.115 -7.954 -6.973 1.00 89.50 72 ASP A C 1
ATOM 531 O O . ASP A 1 72 ? 2.130 -7.689 -7.674 1.00 89.50 72 ASP A O 1
ATOM 535 N N . VAL A 1 73 ? 3.296 -7.356 -5.788 1.00 91.81 73 VAL A N 1
ATOM 536 C CA . VAL A 1 73 ? 2.395 -6.332 -5.234 1.00 91.81 73 VAL A CA 1
ATOM 537 C C . VAL A 1 73 ? 2.880 -4.931 -5.596 1.00 91.81 73 VAL A C 1
ATOM 539 O O . VAL A 1 73 ? 4.049 -4.589 -5.425 1.00 91.81 73 VAL A O 1
ATOM 542 N N . PHE A 1 74 ? 1.955 -4.088 -6.066 1.00 91.75 74 PHE A N 1
ATOM 543 C CA . PHE A 1 74 ? 2.225 -2.742 -6.566 1.00 91.75 74 PHE A CA 1
ATOM 544 C C . PHE A 1 74 ? 1.371 -1.687 -5.868 1.00 91.75 74 PHE A C 1
ATOM 546 O O . PHE A 1 74 ? 0.148 -1.802 -5.822 1.00 91.75 74 PHE A O 1
ATOM 553 N N . LEU A 1 75 ? 1.999 -0.607 -5.412 1.00 89.88 75 LEU A N 1
ATOM 554 C CA . LEU A 1 75 ? 1.327 0.586 -4.913 1.00 89.88 75 LEU A CA 1
ATOM 555 C C . LEU A 1 75 ? 1.327 1.724 -5.939 1.00 89.88 75 LEU A C 1
ATOM 557 O O . LEU A 1 75 ? 2.117 1.761 -6.886 1.00 89.88 75 LEU A O 1
ATOM 561 N N . TYR A 1 76 ? 0.457 2.697 -5.701 1.00 87.62 76 TYR A N 1
ATOM 562 C CA . TYR A 1 76 ? 0.412 3.932 -6.465 1.00 87.62 76 TYR A CA 1
ATOM 563 C C . TYR A 1 76 ? 1.575 4.854 -6.062 1.00 87.62 76 TYR A C 1
ATOM 565 O O . TYR A 1 76 ? 1.782 5.123 -4.882 1.00 87.62 76 TYR A O 1
ATOM 573 N N . HIS A 1 77 ? 2.299 5.398 -7.038 1.00 84.38 77 HIS A N 1
ATOM 574 C CA . HIS A 1 77 ? 3.342 6.395 -6.827 1.00 84.38 77 HIS A CA 1
ATOM 575 C C . HIS A 1 77 ? 3.308 7.455 -7.925 1.00 84.38 77 HIS A C 1
ATOM 577 O O . HIS A 1 77 ? 3.730 7.220 -9.060 1.00 84.38 77 HIS A O 1
ATOM 583 N N . GLN A 1 78 ? 2.859 8.663 -7.583 1.00 74.69 78 GLN A N 1
ATOM 584 C CA . GLN A 1 78 ? 2.836 9.756 -8.551 1.00 74.69 78 GLN A CA 1
ATOM 585 C C . GLN A 1 78 ? 4.262 10.145 -8.959 1.00 74.69 78 GLN A C 1
ATOM 587 O O . GLN A 1 78 ? 5.165 10.185 -8.126 1.00 74.69 78 GLN A O 1
ATOM 592 N N . SER A 1 79 ? 4.470 10.442 -10.242 1.00 67.00 79 SER A N 1
ATOM 593 C CA . SER A 1 79 ? 5.729 11.001 -10.764 1.00 67.00 79 SER A CA 1
ATOM 594 C C . SER A 1 79 ? 6.969 10.102 -10.651 1.00 67.00 79 SER A C 1
ATOM 596 O O . SER A 1 79 ? 8.092 10.596 -10.777 1.00 67.00 79 SER A O 1
ATOM 598 N N . TRP A 1 80 ? 6.815 8.790 -10.445 1.00 67.00 80 TRP A N 1
ATOM 599 C CA . TRP A 1 80 ? 7.964 7.891 -10.492 1.00 67.00 80 TRP A CA 1
ATOM 600 C C . TRP A 1 80 ? 8.287 7.450 -11.926 1.00 67.00 80 TRP A C 1
ATOM 602 O O . TRP A 1 80 ? 7.529 6.720 -12.560 1.00 67.00 80 TRP A O 1
ATOM 612 N N . ARG A 1 81 ? 9.470 7.876 -12.406 1.00 65.81 81 ARG A N 1
ATOM 613 C CA . ARG A 1 81 ? 9.965 7.708 -13.789 1.00 65.81 81 ARG A CA 1
ATOM 614 C C . ARG A 1 81 ? 9.049 8.398 -14.814 1.00 65.81 81 ARG A C 1
ATOM 616 O O . ARG A 1 81 ? 7.975 8.894 -14.504 1.00 65.81 81 ARG A O 1
ATOM 623 N N . SER A 1 82 ? 9.502 8.496 -16.061 1.00 64.56 82 SER A N 1
ATOM 624 C CA . SER A 1 82 ? 8.814 9.231 -17.135 1.00 64.56 82 SER A CA 1
ATOM 625 C C . SER A 1 82 ? 7.542 8.543 -17.674 1.00 64.56 82 SER A C 1
ATOM 627 O O . SER A 1 82 ? 7.155 8.807 -18.809 1.00 64.56 82 SER A O 1
ATOM 629 N N . GLY A 1 83 ? 6.901 7.643 -16.918 1.00 72.25 83 GLY A N 1
ATOM 630 C CA . GLY A 1 83 ? 5.754 6.851 -17.380 1.00 72.25 83 GLY A CA 1
ATOM 631 C C . GLY A 1 83 ? 4.773 6.477 -16.267 1.00 72.25 83 GLY A C 1
ATOM 632 O O . GLY A 1 83 ? 5.003 6.772 -15.102 1.00 72.25 83 GLY A O 1
ATOM 633 N N . ASP A 1 84 ? 3.680 5.794 -16.623 1.00 75.94 84 ASP A N 1
ATOM 634 C CA . ASP A 1 84 ? 2.598 5.416 -15.692 1.00 75.94 84 ASP A CA 1
ATOM 635 C C . ASP A 1 84 ? 2.913 4.145 -14.869 1.00 75.94 84 ASP A C 1
ATOM 637 O O . ASP A 1 84 ? 2.019 3.414 -14.466 1.00 75.94 84 ASP A O 1
ATOM 641 N N . GLY A 1 85 ? 4.185 3.801 -14.658 1.00 80.38 85 GLY A N 1
ATOM 642 C CA . GLY A 1 85 ? 4.557 2.592 -13.915 1.00 80.38 85 GLY A CA 1
ATOM 643 C C . GLY A 1 85 ? 4.211 2.710 -12.429 1.00 80.38 85 GLY A C 1
ATOM 644 O O . GLY A 1 85 ? 4.657 3.648 -11.776 1.00 80.38 85 GLY A O 1
ATOM 645 N N . ALA A 1 86 ? 3.446 1.752 -11.896 1.00 83.00 86 ALA A N 1
ATOM 646 C CA . ALA A 1 86 ? 3.204 1.648 -10.454 1.00 83.00 86 ALA A CA 1
ATOM 647 C C . ALA A 1 86 ? 4.445 1.135 -9.715 1.00 83.00 86 ALA A C 1
ATOM 649 O O . ALA A 1 86 ? 5.303 0.495 -10.337 1.00 83.00 86 ALA A O 1
ATOM 650 N N . TYR A 1 87 ? 4.499 1.369 -8.396 1.00 85.25 87 TYR A N 1
ATOM 651 C CA . TYR A 1 87 ? 5.618 0.942 -7.569 1.00 85.25 87 TYR A CA 1
ATOM 652 C C . TYR A 1 87 ? 5.469 -0.472 -7.055 1.00 85.25 87 TYR A C 1
ATOM 654 O O . TYR A 1 87 ? 4.639 -0.693 -6.188 1.00 85.25 87 TYR A O 1
ATOM 662 N N . GLY A 1 88 ? 6.280 -1.413 -7.542 1.00 84.50 88 GLY A N 1
ATOM 663 C CA . GLY A 1 88 ? 6.204 -2.812 -7.123 1.00 84.50 88 GLY A CA 1
ATOM 664 C C . GLY A 1 88 ? 7.396 -3.325 -6.332 1.00 84.50 88 GLY A C 1
ATOM 665 O O . GLY A 1 88 ? 8.518 -2.823 -6.487 1.00 84.50 88 GLY A O 1
ATOM 666 N N . LEU A 1 89 ? 7.126 -4.358 -5.536 1.00 81.19 89 LEU A N 1
ATOM 667 C CA . LEU A 1 89 ? 8.115 -5.339 -5.097 1.00 81.19 89 LEU A CA 1
ATOM 668 C C . LEU A 1 89 ? 8.067 -6.556 -6.021 1.00 81.19 89 LEU A C 1
ATOM 670 O O . LEU A 1 89 ? 7.005 -6.935 -6.508 1.00 81.19 89 LEU A O 1
ATOM 674 N N . ASP A 1 90 ? 9.234 -7.133 -6.275 1.00 77.25 90 ASP A N 1
ATOM 675 C CA . ASP A 1 90 ? 9.410 -8.305 -7.130 1.00 77.25 90 ASP A CA 1
ATOM 676 C C . ASP A 1 90 ? 10.482 -9.182 -6.466 1.00 77.25 90 ASP A C 1
ATOM 678 O O . ASP A 1 90 ? 11.675 -8.843 -6.460 1.00 77.25 90 ASP A O 1
ATOM 682 N N . LEU A 1 91 ? 10.033 -10.277 -5.849 1.00 71.88 91 LEU A N 1
ATOM 683 C CA . LEU A 1 91 ? 10.874 -11.229 -5.118 1.00 71.88 91 LEU A CA 1
ATOM 684 C C . LEU A 1 91 ? 11.879 -11.898 -6.062 1.00 71.88 91 LEU A C 1
ATOM 686 O O . LEU A 1 91 ? 13.011 -12.183 -5.676 1.00 71.88 91 LEU A O 1
ATOM 690 N N . GLN A 1 92 ? 11.498 -12.105 -7.324 1.00 74.12 92 GLN A N 1
ATOM 691 C CA . GLN A 1 92 ? 12.305 -12.825 -8.313 1.00 74.12 92 GLN A CA 1
ATOM 692 C C . GLN A 1 92 ? 13.530 -12.007 -8.747 1.00 74.12 92 GLN A C 1
ATOM 694 O O . GLN A 1 92 ? 14.552 -12.568 -9.146 1.00 74.12 92 GLN A O 1
ATOM 699 N N . THR A 1 93 ? 13.446 -10.679 -8.641 1.00 69.94 93 THR A N 1
ATOM 700 C CA . THR A 1 93 ? 14.556 -9.758 -8.925 1.00 69.94 93 THR A CA 1
ATOM 701 C C . THR A 1 93 ? 15.216 -9.180 -7.673 1.00 69.94 93 THR A C 1
ATOM 703 O O . THR A 1 93 ? 16.194 -8.438 -7.801 1.00 69.94 93 THR A O 1
ATOM 706 N N . THR A 1 94 ? 14.737 -9.517 -6.467 1.00 71.25 94 THR A N 1
ATOM 707 C CA . THR A 1 94 ? 15.217 -8.973 -5.176 1.00 71.25 94 THR A CA 1
ATOM 708 C C . THR A 1 94 ? 15.287 -7.440 -5.171 1.00 71.25 94 THR A C 1
ATOM 710 O O . THR A 1 94 ? 16.234 -6.833 -4.664 1.00 71.25 94 THR A O 1
ATOM 713 N N . SER A 1 95 ? 14.319 -6.789 -5.825 1.00 71.69 95 SER A N 1
ATOM 714 C CA . SER A 1 95 ? 14.394 -5.363 -6.141 1.00 71.69 95 SER A CA 1
ATOM 715 C C . SER A 1 95 ? 13.224 -4.580 -5.559 1.00 71.69 95 SER A C 1
ATOM 717 O O . SER A 1 95 ? 12.057 -4.949 -5.689 1.00 71.69 95 SER A O 1
ATOM 719 N N . TYR A 1 96 ? 13.556 -3.443 -4.948 1.00 68.94 96 TYR A N 1
ATOM 720 C CA . TYR A 1 96 ? 12.602 -2.371 -4.711 1.00 68.94 96 TYR A CA 1
ATOM 721 C C . TYR A 1 96 ? 12.350 -1.622 -6.010 1.00 68.94 96 TYR A C 1
ATOM 723 O O . TYR A 1 96 ? 13.269 -1.410 -6.803 1.00 68.94 96 TYR A O 1
ATOM 731 N N . ALA A 1 97 ? 11.139 -1.098 -6.160 1.00 71.81 97 ALA A N 1
ATOM 732 C CA . ALA A 1 97 ? 10.846 -0.161 -7.224 1.00 71.81 97 ALA A CA 1
ATOM 733 C C . ALA A 1 97 ? 11.021 -0.806 -8.618 1.00 71.81 97 ALA A C 1
ATOM 735 O O . ALA A 1 97 ? 11.683 -0.269 -9.517 1.00 71.81 97 ALA A O 1
ATOM 736 N N . VAL A 1 98 ? 10.303 -1.907 -8.845 1.00 78.62 98 VAL A N 1
ATOM 737 C CA . VAL A 1 98 ? 10.157 -2.496 -10.181 1.00 78.62 98 VAL A CA 1
ATOM 738 C C . VAL A 1 98 ? 8.988 -1.849 -10.933 1.00 78.62 98 VAL A C 1
ATOM 740 O O . VAL A 1 98 ? 7.900 -1.725 -10.368 1.00 78.62 98 VAL A O 1
ATOM 743 N N . PRO A 1 99 ? 9.164 -1.413 -12.199 1.00 76.44 99 PRO A N 1
ATOM 744 C CA . PRO A 1 99 ? 8.065 -0.870 -12.986 1.00 76.44 99 PRO A CA 1
ATOM 745 C C . PRO A 1 99 ? 7.105 -1.988 -13.402 1.00 76.44 99 PRO A C 1
ATOM 747 O O . PRO A 1 99 ? 7.501 -2.981 -14.012 1.00 76.44 99 PRO A O 1
ATOM 750 N N . GLY A 1 100 ? 5.817 -1.802 -13.118 1.00 73.62 100 GLY A N 1
ATOM 751 C CA . GLY A 1 100 ? 4.792 -2.787 -13.472 1.00 73.62 100 GLY A CA 1
ATOM 752 C C . GLY A 1 100 ? 4.305 -2.705 -14.923 1.00 73.62 100 GLY A C 1
ATOM 753 O O . GLY A 1 100 ? 3.575 -3.591 -15.370 1.00 73.62 100 GLY A O 1
ATOM 754 N N . ALA A 1 101 ? 4.624 -1.644 -15.668 1.00 76.38 101 ALA A N 1
ATOM 755 C CA . ALA A 1 101 ? 4.108 -1.445 -17.024 1.00 76.38 101 ALA A CA 1
ATOM 756 C C . ALA A 1 101 ? 4.569 -2.576 -17.967 1.00 76.38 101 ALA A C 1
ATOM 758 O O . ALA A 1 101 ? 5.746 -2.915 -18.005 1.00 76.38 101 ALA A O 1
ATOM 759 N N . GLY A 1 102 ? 3.635 -3.176 -18.714 1.00 74.50 102 GLY A N 1
ATOM 760 C CA . GLY A 1 102 ? 3.919 -4.305 -19.615 1.00 74.50 102 GLY A CA 1
ATOM 761 C C . GLY A 1 102 ? 4.027 -5.685 -18.946 1.00 74.50 102 GLY A C 1
ATOM 762 O O . GLY A 1 102 ? 4.185 -6.674 -19.654 1.00 74.50 102 GLY A O 1
ATOM 763 N N . LYS A 1 103 ? 3.898 -5.774 -17.615 1.00 80.25 103 LYS A N 1
ATOM 764 C CA . LYS A 1 103 ? 3.847 -7.039 -16.861 1.00 80.25 103 LYS A CA 1
ATOM 765 C C . LYS A 1 103 ? 2.402 -7.458 -16.530 1.00 80.25 103 LYS A C 1
ATOM 767 O O . LYS A 1 103 ? 1.528 -6.598 -16.358 1.00 80.25 103 LYS A O 1
ATOM 772 N N . TYR A 1 104 ? 2.172 -8.767 -16.415 1.00 80.31 104 TYR A N 1
ATOM 773 C CA . TYR A 1 104 ? 0.893 -9.423 -16.096 1.00 80.31 104 TYR A CA 1
ATOM 774 C C . TYR A 1 104 ? 1.003 -10.245 -14.798 1.00 80.31 104 TYR A C 1
ATOM 776 O O . TYR A 1 104 ? 2.109 -10.449 -14.317 1.00 80.31 104 TYR A O 1
ATOM 784 N N . ASN A 1 105 ? -0.131 -10.697 -14.243 1.00 82.12 105 ASN A N 1
ATOM 785 C CA . ASN A 1 105 ? -0.223 -11.413 -12.954 1.00 82.12 105 ASN A CA 1
ATOM 786 C C . ASN A 1 105 ? 0.277 -10.610 -11.741 1.00 82.12 105 ASN A C 1
ATOM 788 O O . ASN A 1 105 ? 0.951 -11.146 -10.874 1.00 82.12 105 ASN A O 1
ATOM 792 N N . LEU A 1 106 ? -0.070 -9.323 -11.687 1.00 89.50 106 LEU A N 1
ATOM 793 C CA . LEU A 1 106 ? 0.350 -8.411 -10.621 1.00 89.50 106 LEU A CA 1
ATOM 794 C C . LEU A 1 106 ? -0.835 -7.992 -9.747 1.00 89.50 106 LEU A C 1
ATOM 796 O O . LEU A 1 106 ? -1.967 -7.910 -10.234 1.00 89.50 106 LEU A O 1
ATOM 800 N N . TRP A 1 107 ? -0.557 -7.624 -8.501 1.00 92.25 107 TRP A N 1
ATOM 801 C CA . TRP A 1 107 ? -1.543 -7.225 -7.498 1.00 92.25 107 TRP A CA 1
ATOM 802 C C . TRP A 1 107 ? -1.463 -5.732 -7.185 1.00 92.25 107 TRP A C 1
ATOM 804 O O . TRP A 1 107 ? -0.391 -5.133 -7.203 1.00 92.25 107 TRP A O 1
ATOM 814 N N . ALA A 1 108 ? -2.611 -5.116 -6.904 1.00 93.50 108 ALA A N 1
ATOM 815 C CA . ALA A 1 108 ? -2.688 -3.733 -6.443 1.00 93.50 108 ALA A CA 1
ATOM 816 C C . ALA A 1 108 ? -2.768 -3.706 -4.913 1.00 93.50 108 ALA A C 1
ATOM 818 O O . ALA A 1 108 ? -3.632 -4.360 -4.329 1.00 93.50 108 ALA A O 1
ATOM 819 N N . LEU A 1 109 ? -1.895 -2.932 -4.271 1.00 92.50 109 LEU A N 1
ATOM 820 C CA . LEU A 1 109 ? -1.979 -2.665 -2.843 1.00 92.50 109 LEU A CA 1
ATOM 821 C C . LEU A 1 109 ? -3.045 -1.597 -2.588 1.00 92.50 109 LEU A C 1
ATOM 823 O O . LEU A 1 109 ? -2.904 -0.454 -3.028 1.00 92.50 109 LEU A O 1
ATOM 827 N N . CYS A 1 110 ? -4.083 -1.967 -1.845 1.00 92.12 110 CYS A N 1
ATOM 828 C CA . CYS A 1 110 ? -5.181 -1.082 -1.472 1.00 92.12 110 CYS A CA 1
ATOM 829 C C . CYS A 1 110 ? -5.234 -0.888 0.043 1.00 92.12 110 CYS A C 1
ATOM 831 O O . CYS A 1 110 ? -4.888 -1.783 0.811 1.00 92.12 110 CYS A O 1
ATOM 833 N N . ALA A 1 111 ? -5.696 0.283 0.467 1.00 88.25 111 ALA A N 1
ATOM 834 C CA . ALA A 1 111 ? -5.900 0.641 1.860 1.00 88.25 111 ALA A CA 1
ATOM 835 C C . ALA A 1 111 ? -7.399 0.707 2.150 1.00 88.25 111 ALA A C 1
ATOM 837 O O . ALA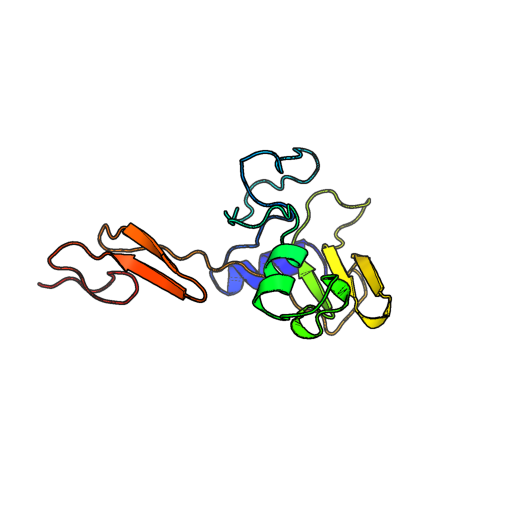 A 1 111 ? -8.151 1.406 1.464 1.00 88.25 111 ALA A O 1
ATOM 838 N N . GLY A 1 112 ? -7.843 -0.021 3.171 1.00 82.75 112 GLY A N 1
ATOM 839 C CA . GLY A 1 112 ? -9.212 0.097 3.653 1.00 82.75 112 GLY A CA 1
ATOM 840 C C . GLY A 1 112 ? -9.449 1.507 4.185 1.00 82.75 112 GLY A C 1
ATOM 841 O O . GLY A 1 112 ? -8.799 1.928 5.134 1.00 82.75 112 GLY A O 1
ATOM 842 N N . VAL A 1 113 ? -10.385 2.240 3.585 1.00 70.50 113 VAL A N 1
ATOM 843 C CA . VAL A 1 113 ? -10.893 3.490 4.162 1.00 70.50 113 VAL A CA 1
ATOM 844 C C . VAL A 1 113 ? -12.037 3.135 5.102 1.00 70.50 113 VAL A C 1
ATOM 846 O O . VAL A 1 113 ? -13.209 3.094 4.724 1.00 70.50 113 VAL A O 1
ATOM 849 N N . PHE A 1 114 ? -11.676 2.782 6.332 1.00 71.81 114 PHE A N 1
ATOM 850 C CA . PHE A 1 114 ? -12.651 2.448 7.353 1.00 71.81 114 PHE A CA 1
ATOM 851 C C . PHE A 1 114 ? -13.265 3.730 7.922 1.00 71.81 114 PHE A C 1
ATOM 853 O O . PHE A 1 114 ? -12.592 4.540 8.552 1.00 71.81 114 PHE A O 1
ATOM 860 N N . GLN A 1 115 ? -14.555 3.929 7.657 1.00 75.81 115 GLN A N 1
ATOM 861 C CA . GLN A 1 115 ? -15.305 5.101 8.105 1.00 75.81 115 GLN A CA 1
ATOM 862 C C . GLN A 1 115 ? -16.443 4.653 9.026 1.00 75.81 115 GLN A C 1
ATOM 864 O O . GLN A 1 115 ? -17.283 3.825 8.648 1.00 75.81 115 GLN A O 1
ATOM 869 N N . CYS A 1 116 ? -16.487 5.227 10.220 1.00 80.81 116 CYS A N 1
ATOM 870 C CA . CYS A 1 116 ? -17.594 5.033 11.140 1.00 80.81 116 CYS A CA 1
ATOM 871 C C . CYS A 1 116 ? -18.795 5.867 10.697 1.00 80.81 116 CYS A C 1
ATOM 873 O O . CYS A 1 116 ? -18.680 7.058 10.414 1.00 80.81 116 CYS A O 1
ATOM 875 N N . MET A 1 117 ? -19.947 5.218 10.592 1.00 84.44 117 MET A N 1
ATOM 876 C CA . MET A 1 117 ? -21.248 5.850 10.407 1.00 84.44 117 MET A CA 1
ATOM 877 C C . MET A 1 117 ? -21.823 6.271 11.764 1.00 84.44 117 MET A C 1
ATOM 879 O O . MET A 1 117 ? -21.173 6.129 12.798 1.00 84.44 117 MET A O 1
ATOM 883 N N . GLY A 1 118 ? -23.020 6.864 11.767 1.00 83.44 118 GLY A N 1
ATOM 884 C CA . GLY A 1 118 ? -23.767 7.124 13.003 1.00 83.44 118 GLY A CA 1
ATOM 885 C C . GLY A 1 118 ? -23.091 8.066 14.010 1.00 83.44 118 GLY A C 1
ATOM 886 O O . GLY A 1 118 ? -23.552 8.160 15.140 1.00 83.44 118 GLY A O 1
ATOM 887 N N . GLY A 1 119 ? -22.015 8.763 13.624 1.00 83.56 119 GLY A N 1
ATOM 888 C CA . GLY A 1 119 ? -21.199 9.570 14.537 1.00 83.56 119 GLY A CA 1
ATOM 889 C C . GLY A 1 119 ? -20.193 8.768 15.374 1.00 83.56 119 GLY A C 1
ATOM 890 O O . GLY A 1 119 ? -19.706 9.291 16.373 1.00 83.56 119 GLY A O 1
ATOM 891 N N . GLY A 1 120 ? -19.895 7.519 14.998 1.00 85.56 120 GLY A N 1
ATOM 892 C CA . GLY A 1 120 ? -18.881 6.689 15.650 1.00 85.56 120 GLY A CA 1
ATOM 893 C C . GLY A 1 120 ? -17.452 7.195 15.461 1.00 85.56 120 GLY A C 1
ATOM 894 O O . GLY A 1 120 ? -17.144 7.888 14.489 1.00 85.56 120 GLY A O 1
ATOM 895 N N . THR A 1 121 ? -16.572 6.825 16.391 1.00 83.38 121 THR A N 1
ATOM 896 C CA . THR A 1 121 ? -15.141 7.162 16.327 1.00 83.38 121 THR A CA 1
ATOM 897 C C . THR A 1 121 ? -14.343 5.952 15.837 1.00 83.38 121 THR A C 1
ATOM 899 O O . THR A 1 121 ? -14.481 4.880 16.428 1.00 83.38 121 THR A O 1
ATOM 902 N N . PRO A 1 122 ? -13.516 6.080 14.780 1.00 80.94 122 PRO A N 1
ATOM 903 C CA . PRO A 1 122 ? -12.650 4.993 14.337 1.00 80.94 122 PRO A CA 1
ATOM 904 C C . PRO A 1 122 ? -11.644 4.611 15.420 1.00 80.94 122 PRO A C 1
ATOM 906 O O . PRO A 1 122 ? -10.962 5.471 15.976 1.00 80.94 122 PRO A O 1
ATOM 909 N N . VAL A 1 123 ? -11.534 3.313 15.677 1.00 78.19 123 VAL A N 1
ATOM 910 C CA . VAL A 1 123 ? -10.556 2.717 16.581 1.00 78.19 123 VAL A CA 1
ATOM 911 C C . VAL A 1 123 ? -9.671 1.787 15.763 1.00 78.19 123 VAL A C 1
ATOM 913 O O . VAL A 1 123 ? -10.120 0.752 15.262 1.00 78.19 123 VAL A O 1
ATOM 916 N N . ASP A 1 124 ? -8.411 2.189 15.632 1.00 68.56 124 ASP A N 1
ATOM 917 C CA . ASP A 1 124 ? -7.357 1.378 15.032 1.00 68.56 124 ASP A CA 1
ATOM 918 C C . ASP A 1 124 ? -6.970 0.243 15.992 1.00 68.56 124 ASP A C 1
ATOM 920 O O . ASP A 1 124 ? -6.727 0.478 17.181 1.00 68.56 124 ASP A O 1
ATOM 924 N N . GLN A 1 125 ? -6.951 -0.991 15.493 1.00 65.38 125 GLN A N 1
ATOM 925 C CA . GLN A 1 125 ? -6.515 -2.173 16.226 1.00 65.38 125 GLN A CA 1
ATOM 926 C C . GLN A 1 125 ? -5.521 -2.965 15.374 1.00 65.38 125 GLN A C 1
ATOM 928 O O . GLN A 1 125 ? -5.551 -2.963 14.145 1.00 65.38 125 GLN A O 1
ATOM 933 N N . ILE A 1 126 ? -4.643 -3.720 16.031 1.00 55.69 126 ILE A N 1
ATOM 934 C CA . ILE A 1 126 ? -3.702 -4.590 15.320 1.00 55.69 126 ILE A CA 1
ATOM 935 C C . ILE A 1 126 ? -4.502 -5.640 14.534 1.00 55.69 126 ILE A C 1
ATOM 937 O O . ILE A 1 126 ? -5.184 -6.480 15.119 1.00 55.69 126 ILE A O 1
ATOM 941 N N . GLY A 1 127 ? -4.426 -5.569 13.203 1.00 56.34 127 GLY A N 1
ATOM 942 C CA . GLY A 1 127 ? -5.113 -6.482 12.287 1.00 56.34 127 GLY A CA 1
ATOM 943 C C . GLY A 1 127 ? -6.618 -6.242 12.112 1.00 56.34 127 GLY A C 1
ATOM 944 O O . GLY A 1 127 ? -7.260 -7.039 11.430 1.00 56.34 127 GLY A O 1
ATOM 945 N N . ASN A 1 128 ? -7.197 -5.183 12.694 1.00 62.81 128 ASN A N 1
ATOM 946 C CA . ASN A 1 128 ? -8.619 -4.864 12.538 1.00 62.81 128 ASN A CA 1
ATOM 947 C C . ASN A 1 128 ? -8.900 -3.357 12.674 1.00 62.81 128 ASN A C 1
ATOM 949 O O . ASN A 1 128 ? -8.209 -2.649 13.391 1.00 62.81 128 ASN A O 1
ATOM 953 N N . TYR A 1 129 ? -9.967 -2.871 12.048 1.00 70.31 129 TYR A N 1
ATOM 954 C CA . TYR A 1 129 ? -10.512 -1.540 12.313 1.00 70.31 129 TYR A CA 1
ATOM 955 C C . TYR A 1 129 ? -11.930 -1.690 12.856 1.00 70.31 129 TYR A C 1
ATOM 957 O O . TYR A 1 129 ? -12.755 -2.391 12.275 1.00 70.31 129 TYR A O 1
ATOM 965 N N . THR A 1 130 ? -12.214 -1.029 13.976 1.00 78.56 130 THR A N 1
ATOM 966 C CA . THR A 1 130 ? -13.534 -1.066 14.627 1.00 78.56 130 THR A CA 1
ATOM 967 C C . THR A 1 130 ? -14.037 0.345 14.885 1.00 78.56 130 THR A C 1
ATOM 969 O O . THR A 1 130 ? -13.256 1.296 14.857 1.00 78.56 130 THR A O 1
ATOM 972 N N . CYS A 1 131 ? -15.336 0.506 15.119 1.00 86.44 131 CYS A N 1
ATOM 973 C CA . CYS A 1 131 ? -15.906 1.780 15.535 1.00 86.44 131 CYS A CA 1
ATOM 974 C C . CYS A 1 131 ? -16.341 1.742 16.994 1.00 86.44 131 CYS A C 1
ATOM 976 O O . CYS A 1 131 ? -17.027 0.813 17.416 1.00 86.44 131 CYS A O 1
ATOM 978 N N . ASP A 1 132 ? -16.006 2.793 17.739 1.00 90.12 132 ASP A N 1
ATOM 979 C CA . ASP A 1 132 ? -16.682 3.087 18.998 1.00 90.12 132 ASP A CA 1
ATOM 980 C C . ASP A 1 132 ? -18.011 3.787 18.686 1.00 90.12 132 ASP A C 1
ATOM 982 O O . ASP A 1 132 ? -18.031 4.922 18.190 1.00 90.12 132 ASP A O 1
ATOM 986 N N . CYS A 1 133 ? -19.117 3.072 18.894 1.00 92.56 133 CYS A N 1
ATOM 987 C CA . CYS A 1 133 ? -20.446 3.519 18.498 1.00 92.56 133 CYS A CA 1
ATOM 988 C C . CYS A 1 133 ? -21.134 4.327 19.602 1.00 92.56 133 CYS A C 1
ATOM 990 O O . CYS A 1 133 ? -21.270 3.842 20.729 1.00 92.56 133 CYS A O 1
ATOM 992 N N . PRO A 1 134 ? -21.647 5.537 19.299 1.00 91.62 134 PRO A N 1
ATOM 993 C CA . PRO A 1 134 ? -22.441 6.288 20.253 1.00 91.62 134 PRO A CA 1
ATOM 994 C C . PRO A 1 134 ? -23.732 5.540 20.588 1.00 91.62 134 PRO A C 1
ATOM 996 O O . PRO A 1 134 ? -24.268 4.760 19.795 1.00 91.62 134 PRO A O 1
ATOM 999 N N . LYS A 1 135 ? -24.262 5.817 21.782 1.00 91.69 135 LYS A N 1
ATOM 1000 C CA . LYS A 1 135 ? -25.487 5.190 22.284 1.00 91.69 135 LYS A CA 1
ATOM 1001 C C . LYS A 1 135 ? -26.632 5.322 21.271 1.00 91.69 135 LYS A C 1
ATOM 1003 O O . LYS A 1 135 ? -26.927 6.424 20.815 1.00 91.69 135 LYS A O 1
ATOM 1008 N N . GLY A 1 136 ? -27.300 4.204 20.986 1.00 89.12 136 GLY A N 1
ATOM 1009 C CA . GLY A 1 136 ? -28.376 4.123 19.995 1.00 89.12 136 GLY A CA 1
ATOM 1010 C C . GLY A 1 136 ? -27.894 3.812 18.576 1.00 89.12 136 GLY A C 1
ATOM 1011 O O . GLY A 1 136 ? -28.702 3.827 17.653 1.00 89.12 136 GLY A O 1
ATOM 1012 N N . THR A 1 137 ? -26.603 3.519 18.384 1.00 92.25 137 THR A N 1
ATOM 1013 C CA . THR A 1 137 ? -26.060 2.981 17.129 1.00 92.25 137 THR A CA 1
ATOM 1014 C C . THR A 1 137 ? -25.267 1.700 17.386 1.00 92.25 137 THR A C 1
ATOM 1016 O O . THR A 1 137 ? -24.666 1.537 18.447 1.00 92.25 137 THR A O 1
ATOM 1019 N N . THR A 1 138 ? -25.300 0.769 16.436 1.00 89.50 138 THR A N 1
ATOM 1020 C CA . THR A 1 138 ? -24.671 -0.559 16.501 1.00 89.50 138 THR A CA 1
ATOM 1021 C C . THR A 1 138 ? -24.203 -1.007 15.107 1.00 89.50 138 THR A C 1
ATOM 1023 O O . THR A 1 138 ? -24.523 -0.367 14.101 1.00 89.50 138 THR A O 1
ATOM 1026 N N . GLY A 1 139 ? -23.450 -2.108 15.046 1.00 85.75 139 GLY A N 1
ATOM 1027 C CA . GLY A 1 139 ? -22.792 -2.609 13.833 1.00 85.75 139 GLY A CA 1
ATOM 1028 C C . GLY A 1 139 ? -21.302 -2.272 13.814 1.00 85.75 139 GLY A C 1
ATOM 1029 O O . GLY A 1 139 ? -20.860 -1.386 14.545 1.00 85.75 139 GLY A O 1
ATOM 1030 N N . ASP A 1 140 ? -20.528 -2.969 12.980 1.00 83.81 140 ASP A N 1
ATOM 1031 C CA . ASP A 1 140 ? -19.065 -2.806 12.923 1.00 83.81 140 ASP A CA 1
ATOM 1032 C C . ASP A 1 140 ? -18.665 -1.376 12.545 1.00 83.81 140 ASP A C 1
ATOM 1034 O O . ASP A 1 140 ? -17.604 -0.894 12.941 1.00 83.81 140 ASP A O 1
ATOM 1038 N N . ARG A 1 141 ? -19.537 -0.679 11.806 1.00 87.06 141 ARG A N 1
ATOM 1039 C CA . ARG A 1 141 ? -19.370 0.713 11.397 1.00 87.06 141 ARG A CA 1
ATOM 1040 C C . ARG A 1 141 ? -20.424 1.637 12.001 1.00 87.06 141 ARG A C 1
ATOM 1042 O O . ARG A 1 141 ? -20.575 2.746 11.502 1.00 87.06 141 ARG A O 1
ATOM 1049 N N . CYS A 1 142 ? -21.139 1.234 13.049 1.00 90.75 142 CYS A N 1
ATOM 1050 C CA . CYS A 1 142 ? -22.242 2.008 13.638 1.00 90.75 142 CYS A CA 1
ATOM 1051 C C . CYS A 1 142 ? -23.335 2.398 12.622 1.00 90.75 142 CYS A C 1
ATOM 1053 O O . CYS A 1 142 ? -23.926 3.479 12.689 1.00 90.75 142 CYS A O 1
ATOM 1055 N N . GLU A 1 143 ? -23.572 1.545 11.627 1.00 89.88 143 GLU A N 1
ATOM 1056 C CA . GLU A 1 143 ? -24.514 1.773 10.533 1.00 89.88 143 GLU A CA 1
ATOM 1057 C C . GLU A 1 143 ? -25.976 1.502 10.915 1.00 89.88 143 GLU A C 1
ATOM 1059 O O . GLU A 1 143 ? -26.890 1.943 10.216 1.00 89.88 143 GLU A O 1
ATOM 1064 N N . THR A 1 144 ? -26.211 0.800 12.026 1.00 90.62 144 THR A N 1
ATOM 1065 C CA . THR A 1 144 ? -27.551 0.429 12.488 1.00 90.62 144 THR A CA 1
ATOM 1066 C C . THR A 1 144 ? -27.982 1.330 13.637 1.00 90.62 144 THR A C 1
ATOM 1068 O O . THR A 1 144 ? -27.415 1.264 14.722 1.00 90.62 144 THR A O 1
ATOM 1071 N N . GLY A 1 145 ? -29.003 2.162 13.423 1.00 83.50 145 GLY A N 1
ATOM 1072 C CA . GLY A 1 145 ? -29.627 2.957 14.485 1.00 83.50 145 GLY A CA 1
ATOM 1073 C C . GLY A 1 145 ? -30.741 2.190 15.200 1.00 83.50 145 GLY A C 1
ATOM 1074 O O . GLY A 1 145 ? -31.576 1.562 14.548 1.00 83.50 145 GLY A O 1
ATOM 1075 N N . GLU A 1 146 ? -30.784 2.268 16.527 1.00 72.00 146 GLU A N 1
ATOM 1076 C CA . GLU A 1 146 ? -31.940 1.845 17.320 1.00 72.00 146 GLU A CA 1
ATOM 1077 C C . GLU A 1 146 ? -33.048 2.900 17.164 1.00 72.00 146 GLU A C 1
ATOM 1079 O O . GLU A 1 146 ? -32.815 4.094 17.365 1.00 72.00 146 GLU A O 1
ATOM 1084 N N . ARG A 1 147 ? -34.232 2.469 16.717 1.00 62.56 147 ARG A N 1
ATOM 1085 C CA . ARG A 1 147 ? -35.373 3.333 16.378 1.00 62.56 147 ARG A CA 1
ATOM 1086 C C . ARG A 1 147 ? -36.361 3.458 17.529 1.00 62.56 147 ARG A C 1
ATOM 1088 O O . ARG A 1 147 ? -36.590 2.432 18.206 1.00 62.56 147 ARG A O 1
#

InterPro domains:
  IPR000742 EGF-like domain [PS00022] (131-142)
  IPR000742 EGF-like domain [PS50026] (106-143)

Sequence (147 aa):
MTNSNVRATCEKLGMGYPCLHRGGDGCSNSYFHTPGCVEFNTTSADCYTFSVIANEVCPGVDKAYDCPALDDVFLYHQSWRSGDGAYGLDLQTTSYAVPGAGKYNLWALCAGVFQCMGGGTPVDQIGNYTCDCPKGTTGDRCETGER

Radius of gyration: 16.99 Å; chains: 1; bounding box: 51×30×42 Å

Organism: Branchiostoma belcheri (NCBI:txid7741)

pLDDT: mean 81.41, std 9.25, range [55.69, 93.5]

Secondary structure (DSSP, 8-state):
-BHHHHHHHHHHTT-B-B-SB-SSTTT--TTT--TT-B----SSS--BHHHHHHHHHSTT-SSGGG-GGGTTEEE--TT-SSS-B-EEEEGGGTEEEEE-TT--S-EE--B-----STTPEEEEETTEEEEEPPTTEESTTS-EE--